Protein AF-A0A2Z6MYA8-F1 (afdb_monomer_lite)

Structure (mmCIF, N/CA/C/O backbone):
data_AF-A0A2Z6MYA8-F1
#
_entry.id   AF-A0A2Z6MYA8-F1
#
loop_
_atom_site.group_PDB
_atom_site.id
_atom_site.type_symbol
_atom_site.label_atom_id
_atom_site.label_alt_id
_atom_site.label_comp_id
_atom_site.label_asym_id
_atom_site.label_entity_id
_atom_site.label_seq_id
_atom_site.pdbx_PDB_ins_code
_atom_site.Cartn_x
_atom_site.Cartn_y
_atom_site.Cartn_z
_atom_site.occupancy
_atom_site.B_iso_or_equiv
_atom_site.auth_seq_id
_atom_site.auth_comp_id
_atom_site.auth_asym_id
_atom_site.auth_atom_id
_atom_site.pdbx_PDB_model_num
ATOM 1 N N . LYS A 1 1 ? 79.239 9.603 57.258 1.00 37.94 1 LYS A N 1
ATOM 2 C CA . LYS A 1 1 ? 80.384 8.811 57.753 1.00 37.94 1 LYS A CA 1
ATOM 3 C C . LYS A 1 1 ? 80.065 7.355 57.492 1.00 37.94 1 LYS A C 1
ATOM 5 O O . LYS A 1 1 ? 79.014 6.952 57.959 1.00 37.94 1 LYS A O 1
ATOM 10 N N . GLU A 1 2 ? 80.959 6.688 56.754 1.00 34.59 2 GLU A N 1
ATOM 11 C CA . GLU A 1 2 ? 81.230 5.236 56.751 1.00 34.59 2 GLU A CA 1
ATOM 12 C C . GLU A 1 2 ? 80.089 4.286 56.336 1.00 34.59 2 GLU A C 1
ATOM 14 O O . GLU A 1 2 ? 78.946 4.479 56.708 1.00 34.59 2 GLU A O 1
ATOM 19 N N . SER A 1 3 ? 80.282 3.195 55.599 1.00 39.22 3 SER A N 1
ATOM 20 C CA . SER A 1 3 ? 81.411 2.617 54.859 1.00 39.22 3 SER A CA 1
ATOM 21 C C . SER A 1 3 ? 80.861 1.411 54.092 1.00 39.22 3 SER A C 1
ATOM 23 O O . SER A 1 3 ? 79.948 0.736 54.560 1.00 39.22 3 SER A O 1
ATOM 25 N N . SER A 1 4 ? 81.446 1.135 52.932 1.00 44.59 4 SER A N 1
ATOM 26 C CA . SER A 1 4 ? 81.184 -0.019 52.070 1.00 44.59 4 SER A CA 1
ATOM 27 C C . SER A 1 4 ? 81.582 -1.369 52.680 1.00 44.59 4 SER A C 1
ATOM 29 O O . SER A 1 4 ? 82.569 -1.460 53.402 1.00 44.59 4 SER A O 1
ATOM 31 N N . SER A 1 5 ? 80.906 -2.433 52.248 1.00 43.41 5 SER A N 1
ATOM 32 C CA . SER A 1 5 ? 81.462 -3.756 51.882 1.00 43.41 5 SER A CA 1
ATOM 33 C C . SER A 1 5 ? 80.299 -4.556 51.269 1.00 43.41 5 SER A C 1
ATOM 35 O O . SER A 1 5 ? 79.178 -4.415 51.735 1.00 43.41 5 SER A O 1
ATOM 37 N N . GLY A 1 6 ? 80.383 -5.336 50.197 1.00 35.28 6 GLY A N 1
ATOM 38 C CA . GLY A 1 6 ? 81.469 -5.909 49.410 1.00 35.28 6 GLY A CA 1
ATOM 39 C C . GLY A 1 6 ? 80.977 -7.294 48.949 1.00 35.28 6 GLY A C 1
ATOM 40 O O . GLY A 1 6 ? 80.346 -7.976 49.751 1.00 35.28 6 GLY A O 1
ATOM 41 N N . SER A 1 7 ? 81.300 -7.689 47.706 1.00 38.19 7 SER A N 1
ATOM 42 C CA . SER A 1 7 ? 81.258 -9.084 47.196 1.00 38.19 7 SER A CA 1
ATOM 43 C C . SER A 1 7 ? 79.850 -9.610 46.810 1.00 38.19 7 SER A C 1
ATOM 45 O O . SER A 1 7 ? 78.879 -9.316 47.486 1.00 38.19 7 SER A O 1
ATOM 47 N N . ASP A 1 8 ? 79.577 -10.317 45.707 1.00 41.78 8 ASP A N 1
ATOM 48 C CA . ASP A 1 8 ? 80.379 -11.190 44.848 1.00 41.78 8 ASP A CA 1
ATOM 49 C C . ASP A 1 8 ? 79.880 -11.199 43.388 1.00 41.78 8 ASP A C 1
ATOM 51 O O . ASP A 1 8 ? 78.716 -10.937 43.081 1.00 41.78 8 ASP A O 1
ATOM 55 N N . ARG A 1 9 ? 80.802 -11.535 42.481 1.00 41.25 9 ARG A N 1
ATOM 56 C CA . ARG A 1 9 ? 80.549 -11.889 41.077 1.00 41.25 9 ARG A CA 1
ATOM 57 C C . ARG A 1 9 ? 80.109 -13.353 40.971 1.00 41.25 9 ARG A C 1
ATOM 59 O O . ARG A 1 9 ? 80.435 -14.135 41.856 1.00 41.25 9 ARG A O 1
ATOM 66 N N . ASN A 1 10 ? 79.500 -13.687 39.825 1.00 33.88 10 ASN A N 1
ATOM 67 C CA . ASN A 1 10 ? 79.438 -14.984 39.110 1.00 33.88 10 ASN A CA 1
ATOM 68 C C . ASN A 1 10 ? 77.983 -15.305 38.722 1.00 33.88 10 ASN A C 1
ATOM 70 O O . ASN A 1 10 ? 77.083 -15.064 39.509 1.00 33.88 10 ASN A O 1
ATOM 74 N N . ASN A 1 11 ? 77.626 -15.925 37.602 1.00 31.55 11 ASN A N 1
ATOM 75 C CA . ASN A 1 11 ? 78.192 -16.163 36.274 1.00 31.55 11 ASN A CA 1
ATOM 76 C C . ASN A 1 11 ? 77.045 -16.880 35.503 1.00 31.55 11 ASN A C 1
ATOM 78 O O . ASN A 1 11 ? 76.275 -17.616 36.113 1.00 31.55 11 ASN A O 1
ATOM 82 N N . THR A 1 12 ? 76.975 -16.711 34.180 1.00 35.59 12 THR A N 1
ATOM 83 C CA . THR A 1 12 ? 76.531 -17.757 33.221 1.00 35.59 12 THR A CA 1
ATOM 84 C C . THR A 1 12 ? 75.035 -18.159 33.129 1.00 35.59 12 THR A C 1
ATOM 86 O O . THR A 1 12 ? 74.557 -19.083 33.772 1.00 35.59 12 THR A O 1
ATOM 89 N N . SER A 1 13 ? 74.347 -17.496 32.188 1.00 40.06 13 SER A N 1
ATOM 90 C CA . SER A 1 13 ? 73.489 -18.029 31.099 1.00 40.06 13 SER A CA 1
ATOM 91 C C . SER A 1 13 ? 72.543 -19.232 31.293 1.00 40.06 13 SER A C 1
ATOM 93 O O . SER A 1 13 ? 72.972 -20.361 31.505 1.00 40.06 13 SER A O 1
ATOM 95 N N . SER A 1 14 ? 71.274 -19.016 30.928 1.00 42.06 14 SER A N 1
ATOM 96 C CA . SER A 1 14 ? 70.448 -19.919 30.092 1.00 42.06 14 SER A CA 1
ATOM 97 C C . SER A 1 14 ? 69.216 -19.130 29.607 1.00 42.06 14 SER A C 1
ATOM 99 O O . SER A 1 14 ? 68.402 -18.671 30.394 1.00 42.06 14 SER A O 1
ATOM 101 N N . SER A 1 15 ? 69.215 -18.628 28.369 1.00 39.59 15 SER A N 1
ATOM 102 C CA . SER A 1 15 ? 68.543 -19.229 27.204 1.00 39.59 15 SER A CA 1
ATOM 103 C C . SER A 1 15 ? 67.104 -19.684 27.464 1.00 39.59 15 SER A C 1
ATOM 105 O O . SER A 1 15 ? 66.899 -20.763 28.012 1.00 39.59 15 SER A O 1
ATOM 107 N N . SER A 1 16 ? 66.133 -18.900 26.986 1.00 40.38 16 SER A N 1
ATOM 108 C CA . SER A 1 16 ? 64.903 -19.361 26.312 1.00 40.38 16 SER A CA 1
ATOM 109 C C . SER A 1 16 ? 64.104 -18.140 25.849 1.00 40.38 16 SER A C 1
ATOM 111 O O . SER A 1 16 ? 63.184 -17.678 26.519 1.00 40.38 16 SER A O 1
ATOM 113 N N . SER A 1 17 ? 64.488 -17.588 24.696 1.00 41.62 17 SER A N 1
ATOM 114 C CA . SER A 1 17 ? 63.629 -16.677 23.939 1.00 41.62 17 SER A CA 1
ATOM 115 C C . SER A 1 17 ? 62.461 -17.487 23.379 1.00 41.62 17 SER A C 1
ATOM 117 O O . SER A 1 17 ? 62.592 -18.122 22.336 1.00 41.62 17 SER A O 1
ATOM 119 N N . SER A 1 18 ? 61.338 -17.500 24.096 1.00 41.38 18 SER A N 1
ATOM 120 C CA . SER A 1 18 ? 60.071 -18.026 23.589 1.00 41.38 18 SER A CA 1
ATOM 121 C C . SER A 1 18 ? 59.402 -16.944 22.743 1.00 41.38 18 SER A C 1
ATOM 123 O O . SER A 1 18 ? 58.751 -16.038 23.257 1.00 41.38 18 SER A O 1
ATOM 125 N N . SER A 1 19 ? 59.696 -17.018 21.449 1.00 43.38 19 SER A N 1
ATOM 126 C CA . SER A 1 19 ? 58.778 -16.841 20.319 1.00 43.38 19 SER A CA 1
ATOM 127 C C . SER A 1 19 ? 57.477 -16.074 20.588 1.00 43.38 19 SER A C 1
ATOM 129 O O . SER A 1 19 ? 56.539 -16.583 21.194 1.00 43.38 19 SER A O 1
ATOM 131 N N . GLU A 1 20 ? 57.432 -14.862 20.032 1.00 50.53 20 GLU A N 1
ATOM 132 C CA . GLU A 1 20 ? 56.346 -14.381 19.169 1.00 50.53 20 GLU A CA 1
ATOM 133 C C . GLU A 1 20 ? 54.925 -14.866 19.497 1.00 50.53 20 GLU A C 1
ATOM 135 O O . GLU A 1 20 ? 54.336 -15.675 18.788 1.00 50.53 20 GLU A O 1
ATOM 140 N N . ALA A 1 21 ? 54.317 -14.246 20.503 1.00 41.84 21 ALA A N 1
ATOM 141 C CA . ALA A 1 21 ? 52.872 -14.049 20.541 1.00 41.84 21 ALA A CA 1
ATOM 142 C C . ALA A 1 21 ? 52.588 -12.557 20.321 1.00 41.84 21 ALA A C 1
ATOM 144 O O . ALA A 1 21 ? 52.177 -11.831 21.223 1.00 41.84 21 ALA A O 1
ATOM 145 N N . ARG A 1 22 ? 52.902 -12.066 19.116 1.00 43.59 22 ARG A N 1
ATOM 146 C CA . ARG A 1 22 ? 52.424 -10.760 18.656 1.00 43.59 22 ARG A CA 1
ATOM 147 C C . ARG A 1 22 ? 51.094 -10.984 17.966 1.00 43.59 22 ARG A C 1
ATOM 149 O O . ARG A 1 22 ? 51.034 -11.534 16.872 1.00 43.59 22 ARG A O 1
ATOM 156 N N . GLU A 1 23 ? 50.051 -10.597 18.682 1.00 48.84 23 GLU A N 1
ATOM 157 C CA . GLU A 1 23 ? 48.663 -10.619 18.261 1.00 48.84 23 GLU A CA 1
ATOM 158 C C . GLU A 1 23 ? 48.509 -10.025 16.861 1.00 48.84 23 GLU A C 1
ATOM 160 O O . GLU A 1 23 ? 48.661 -8.825 16.624 1.00 48.84 23 GLU A O 1
ATOM 165 N N . VAL A 1 24 ? 48.217 -10.915 15.919 1.00 45.22 24 VAL A N 1
ATOM 166 C CA . VAL A 1 24 ? 47.675 -10.562 14.618 1.00 45.22 24 VAL A CA 1
ATOM 167 C C . VAL A 1 24 ? 46.293 -9.987 14.895 1.00 45.22 24 VAL A C 1
ATOM 169 O O . VAL A 1 24 ? 45.328 -10.730 15.072 1.00 45.22 24 VAL A O 1
ATOM 172 N N . TRP A 1 25 ? 46.196 -8.659 14.926 1.00 45.34 25 TRP A N 1
ATOM 173 C CA . TRP A 1 25 ? 44.940 -7.950 14.714 1.00 45.34 25 TRP A CA 1
ATOM 174 C C . TRP A 1 25 ? 44.485 -8.259 13.290 1.00 45.34 25 TRP A C 1
ATOM 176 O O . TRP A 1 25 ? 44.698 -7.492 12.353 1.00 45.34 25 TRP A O 1
ATOM 186 N N . ARG A 1 26 ? 43.893 -9.443 13.112 1.00 45.88 26 ARG A N 1
ATOM 187 C CA . ARG A 1 26 ? 43.095 -9.769 11.942 1.00 45.88 26 ARG A CA 1
ATOM 188 C C . ARG A 1 26 ? 41.827 -8.946 12.122 1.00 45.88 26 ARG A C 1
ATOM 190 O O . ARG A 1 26 ? 40.870 -9.390 12.746 1.00 45.88 26 ARG A O 1
ATOM 197 N N . GLY A 1 27 ? 41.897 -7.690 11.684 1.00 47.22 27 GLY A N 1
ATOM 198 C CA . GLY A 1 27 ? 40.730 -6.856 11.471 1.00 47.22 27 GLY A CA 1
ATOM 199 C C . GLY A 1 27 ? 39.840 -7.614 10.508 1.00 47.22 27 GLY A C 1
ATOM 200 O O . GLY A 1 27 ? 40.062 -7.604 9.301 1.00 47.22 27 GLY A O 1
ATOM 201 N N . GLU A 1 28 ? 38.897 -8.362 11.063 1.00 49.53 28 GLU A N 1
ATOM 202 C CA . GLU A 1 28 ? 37.794 -8.902 10.310 1.00 49.53 28 GLU A CA 1
ATOM 203 C C . GLU A 1 28 ? 36.963 -7.687 9.923 1.00 49.53 28 GLU A C 1
ATOM 205 O O . GLU A 1 28 ? 36.088 -7.239 10.666 1.00 49.53 28 GLU A O 1
ATOM 210 N N . GLU A 1 29 ? 37.304 -7.099 8.775 1.00 57.38 29 GLU A N 1
ATOM 211 C CA . GLU A 1 29 ? 36.381 -6.316 7.973 1.00 57.38 29 GLU A CA 1
ATOM 212 C C . GLU A 1 29 ? 35.211 -7.243 7.653 1.00 57.38 29 GLU A C 1
ATOM 214 O O . GLU A 1 29 ? 35.090 -7.824 6.573 1.00 57.38 29 GLU A O 1
ATOM 219 N N . ARG A 1 30 ? 34.324 -7.407 8.639 1.00 53.03 30 ARG A N 1
ATOM 220 C CA . ARG A 1 30 ? 32.943 -7.764 8.398 1.00 53.03 30 ARG A CA 1
ATOM 221 C C . ARG A 1 30 ? 32.475 -6.643 7.494 1.00 53.03 30 ARG A C 1
ATOM 223 O O . ARG A 1 30 ? 32.159 -5.557 7.969 1.00 53.03 30 ARG A O 1
ATOM 230 N N . SER A 1 31 ? 32.511 -6.890 6.189 1.00 53.75 31 SER A N 1
ATOM 231 C CA . SER A 1 31 ? 31.715 -6.155 5.224 1.00 53.75 31 SER A CA 1
ATOM 232 C C . SER A 1 31 ? 30.274 -6.308 5.681 1.00 53.75 31 SER A C 1
ATOM 234 O O . SER A 1 31 ? 29.546 -7.203 5.260 1.00 53.75 31 SER A O 1
ATOM 236 N N . SER A 1 32 ? 29.862 -5.460 6.617 1.00 54.03 32 SER A N 1
ATOM 237 C CA . SER A 1 32 ? 28.473 -5.160 6.866 1.00 54.03 32 SER A CA 1
ATOM 238 C C . SER A 1 32 ? 28.015 -4.403 5.634 1.00 54.03 32 SER A C 1
ATOM 240 O O . SER A 1 32 ? 27.980 -3.176 5.608 1.00 54.03 32 SER A O 1
ATOM 242 N N . MET A 1 33 ? 27.676 -5.152 4.586 1.00 46.38 33 MET A N 1
ATOM 243 C CA . MET A 1 33 ? 26.610 -4.728 3.700 1.00 46.38 33 MET A CA 1
ATOM 244 C C . MET A 1 33 ? 25.391 -4.565 4.604 1.00 46.38 33 MET A C 1
ATOM 246 O O . MET A 1 33 ? 24.747 -5.539 4.993 1.00 46.38 33 MET A O 1
ATOM 250 N N . ILE A 1 34 ? 25.140 -3.331 5.033 1.00 60.47 34 ILE A N 1
ATOM 251 C CA . ILE A 1 34 ? 23.909 -2.973 5.725 1.00 60.47 34 ILE A CA 1
ATOM 252 C C . ILE A 1 34 ? 22.827 -3.096 4.655 1.00 60.47 34 ILE A C 1
ATOM 254 O O . ILE A 1 34 ? 22.635 -2.187 3.851 1.00 60.47 34 ILE A O 1
ATOM 258 N N . LEU A 1 35 ? 22.200 -4.270 4.568 1.00 62.28 35 LEU A N 1
ATOM 259 C CA . LEU A 1 35 ? 21.089 -4.504 3.654 1.00 62.28 35 LEU A CA 1
ATOM 260 C C . LEU A 1 35 ? 20.024 -3.434 3.915 1.00 62.28 35 LEU A C 1
ATOM 262 O O . LEU A 1 35 ? 19.596 -3.239 5.056 1.00 62.28 35 LEU A O 1
ATOM 266 N N . LEU A 1 36 ? 19.608 -2.735 2.858 1.00 59.47 36 LEU A N 1
ATOM 267 C CA . LEU A 1 36 ? 18.465 -1.836 2.939 1.00 59.47 36 LEU A CA 1
ATOM 268 C C . LEU A 1 36 ? 17.236 -2.657 3.328 1.00 59.47 36 LEU A C 1
ATOM 270 O O . LEU A 1 36 ? 17.020 -3.765 2.833 1.00 59.47 36 LEU A O 1
ATOM 274 N N . GLN A 1 37 ? 16.445 -2.126 4.256 1.00 62.88 37 GLN A N 1
ATOM 275 C CA . GLN A 1 37 ? 15.249 -2.814 4.709 1.00 62.88 37 GLN A CA 1
ATOM 276 C C . GLN A 1 37 ? 14.260 -2.929 3.544 1.00 62.88 37 GLN A C 1
ATOM 278 O O . GLN A 1 37 ? 13.816 -1.917 3.014 1.00 62.88 37 GLN A O 1
ATOM 283 N N . SER A 1 38 ? 13.904 -4.160 3.173 1.00 73.19 38 SER A N 1
ATOM 284 C CA . SER A 1 38 ? 13.050 -4.435 2.010 1.00 73.19 38 SER A CA 1
ATOM 285 C C . SER A 1 38 ? 11.605 -3.955 2.163 1.00 73.19 38 SER A C 1
ATOM 287 O O . SER A 1 38 ? 10.923 -3.739 1.169 1.00 73.19 38 SER A O 1
ATOM 289 N N . HIS A 1 39 ? 11.124 -3.800 3.398 1.00 77.75 39 HIS A N 1
ATOM 290 C CA . HIS A 1 39 ? 9.747 -3.407 3.686 1.00 77.75 39 HIS A CA 1
ATOM 291 C C . HIS A 1 39 ? 9.675 -1.946 4.115 1.00 77.75 39 HIS A C 1
ATOM 293 O O . HIS A 1 39 ? 10.432 -1.520 4.996 1.00 77.75 39 HIS A O 1
ATOM 299 N N . SER A 1 40 ? 8.689 -1.222 3.581 1.00 86.06 40 SER A N 1
ATOM 300 C CA . SER A 1 40 ? 8.448 0.169 3.949 1.00 86.06 40 SER A CA 1
ATOM 301 C C . SER A 1 40 ? 8.114 0.316 5.432 1.00 86.06 40 SER A C 1
ATOM 303 O O . SER A 1 40 ? 7.030 -0.064 5.890 1.00 86.06 40 SER A O 1
ATOM 305 N N . ARG A 1 41 ? 9.040 0.907 6.203 1.00 88.62 41 ARG A N 1
ATOM 306 C CA . ARG A 1 41 ? 8.816 1.219 7.628 1.00 88.62 41 ARG A CA 1
ATOM 307 C C . ARG A 1 41 ? 7.621 2.141 7.806 1.00 88.62 41 ARG A C 1
ATOM 309 O O . ARG A 1 41 ? 6.857 1.974 8.752 1.00 88.62 41 ARG A O 1
ATOM 316 N N . PHE A 1 42 ? 7.471 3.096 6.892 1.00 90.31 42 PHE A N 1
ATOM 317 C CA . PHE A 1 42 ? 6.386 4.060 6.921 1.00 90.31 42 PHE A CA 1
ATOM 318 C C . PHE A 1 42 ? 5.026 3.372 6.764 1.00 90.31 42 PHE A C 1
ATOM 320 O O . PHE A 1 42 ? 4.156 3.555 7.619 1.00 90.31 42 PHE A O 1
ATOM 327 N N . LEU A 1 43 ? 4.850 2.532 5.734 1.00 91.69 43 LEU A N 1
ATOM 328 C CA . LEU A 1 43 ? 3.592 1.801 5.535 1.00 91.69 43 LEU A CA 1
ATOM 329 C C . LEU A 1 43 ? 3.290 0.870 6.704 1.00 91.69 43 LEU A C 1
ATOM 331 O O . LEU A 1 43 ? 2.167 0.861 7.205 1.00 91.69 43 LEU A O 1
ATOM 335 N N . HIS A 1 44 ? 4.296 0.124 7.163 1.00 90.31 44 HIS A N 1
ATOM 336 C CA . HIS A 1 44 ? 4.133 -0.812 8.266 1.00 90.31 44 HIS A CA 1
ATOM 337 C C . HIS A 1 44 ? 3.680 -0.101 9.545 1.00 90.31 44 HIS A C 1
ATOM 339 O O . HIS A 1 44 ? 2.662 -0.471 10.128 1.00 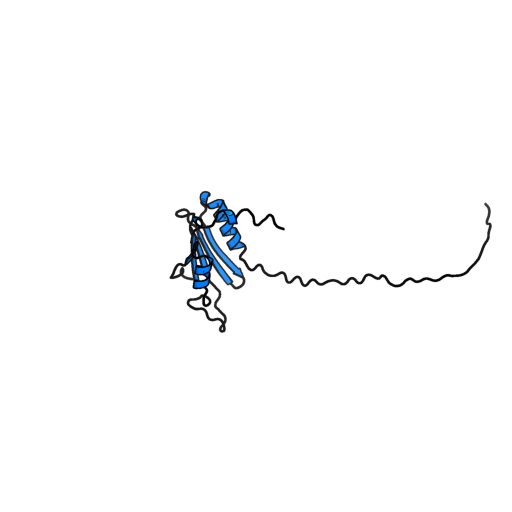90.31 44 HIS A O 1
ATOM 345 N N . GLN A 1 45 ? 4.377 0.966 9.945 1.00 90.44 45 GLN A N 1
ATOM 346 C CA . GLN A 1 45 ? 4.033 1.716 11.149 1.00 90.44 45 GLN A CA 1
ATOM 347 C C . GLN A 1 45 ? 2.675 2.411 11.018 1.00 90.44 45 GLN A C 1
ATOM 349 O O . GLN A 1 45 ? 1.905 2.423 11.975 1.00 90.44 45 GLN A O 1
ATOM 354 N N . THR A 1 46 ? 2.354 2.961 9.844 1.00 91.81 46 THR A N 1
ATOM 355 C CA . THR A 1 46 ? 1.060 3.617 9.597 1.00 91.81 46 THR A CA 1
ATOM 356 C C . THR A 1 46 ? -0.090 2.620 9.711 1.00 91.81 46 THR A C 1
ATOM 358 O O . THR A 1 46 ? -1.090 2.904 10.373 1.00 91.81 46 THR A O 1
ATOM 361 N N . LEU A 1 47 ? 0.060 1.430 9.126 1.00 90.44 47 LEU A N 1
ATOM 362 C CA . LEU A 1 47 ? -0.956 0.384 9.171 1.00 90.44 47 LEU A CA 1
ATOM 363 C C . LEU A 1 47 ? -1.107 -0.201 10.583 1.00 90.44 47 LEU A C 1
ATOM 365 O O . LEU A 1 47 ? -2.233 -0.331 11.057 1.00 90.44 47 LEU A O 1
ATOM 369 N N . LEU A 1 48 ? -0.003 -0.466 11.293 1.00 89.62 48 LEU A N 1
ATOM 370 C CA . LEU A 1 48 ? -0.031 -0.918 12.691 1.00 89.62 48 LEU A CA 1
ATOM 371 C C . LEU A 1 48 ? -0.666 0.115 13.623 1.00 89.62 48 LEU A C 1
ATOM 373 O O . LEU A 1 48 ? -1.571 -0.221 14.388 1.00 89.62 48 LEU A O 1
ATOM 377 N N . ASN A 1 49 ? -0.233 1.376 13.529 1.00 90.06 49 ASN A N 1
ATOM 378 C CA . ASN A 1 49 ? -0.821 2.468 14.297 1.00 90.06 49 ASN A CA 1
ATOM 379 C C . ASN A 1 49 ? -2.314 2.558 14.021 1.00 90.06 49 ASN A C 1
ATOM 381 O O . ASN A 1 49 ? -3.096 2.748 14.954 1.00 90.06 49 ASN A O 1
ATOM 385 N N . ARG A 1 50 ? -2.726 2.393 12.759 1.00 89.69 50 ARG A N 1
ATOM 386 C CA . ARG A 1 50 ? -4.141 2.405 12.430 1.00 89.69 50 ARG A CA 1
ATOM 387 C C . ARG A 1 50 ? -4.875 1.232 13.067 1.00 89.69 50 ARG A C 1
ATOM 389 O O . ARG A 1 50 ? -5.888 1.483 13.704 1.00 89.69 50 ARG A O 1
ATOM 396 N N . LEU A 1 51 ? -4.371 0.004 12.943 1.00 89.25 51 LEU A N 1
ATOM 397 C CA . LEU A 1 51 ? -4.978 -1.198 13.530 1.00 89.25 51 LEU A CA 1
ATOM 398 C C . LEU A 1 51 ? -5.192 -1.074 15.042 1.00 89.25 51 LEU A C 1
ATOM 400 O O . LEU A 1 51 ? -6.259 -1.410 15.544 1.00 89.25 51 LEU A O 1
ATOM 404 N N . GLN A 1 52 ? -4.191 -0.568 15.761 1.00 87.94 52 GLN A N 1
ATOM 405 C CA . GLN A 1 52 ? -4.244 -0.416 17.218 1.00 87.94 52 GLN A CA 1
ATOM 406 C C . GLN A 1 52 ? -5.184 0.707 17.674 1.00 87.94 52 GLN A C 1
ATOM 408 O O . GLN A 1 52 ? -5.611 0.729 18.824 1.00 87.94 52 GLN A O 1
ATOM 413 N N . ASN A 1 53 ? -5.490 1.658 16.790 1.00 88.06 53 ASN A N 1
ATOM 414 C CA . ASN A 1 53 ? -6.220 2.878 17.125 1.00 88.06 53 ASN A CA 1
ATOM 415 C C . ASN A 1 53 ? -7.445 3.096 16.222 1.00 88.06 53 ASN A C 1
ATOM 417 O O . ASN A 1 53 ? -7.855 4.242 16.030 1.00 88.06 53 ASN A O 1
ATOM 421 N N . ILE A 1 54 ? -8.041 2.025 15.676 1.00 87.56 54 ILE A N 1
ATOM 422 C CA . ILE A 1 54 ? -9.207 2.112 14.775 1.00 87.56 54 ILE A CA 1
ATOM 423 C C . ILE A 1 54 ? -10.343 2.921 15.421 1.00 87.56 54 ILE A C 1
ATOM 425 O O . ILE A 1 54 ? -10.948 3.759 14.754 1.00 87.56 54 ILE A O 1
ATOM 429 N N . GLU A 1 55 ? -10.586 2.723 16.719 1.00 83.69 55 GLU A N 1
ATOM 430 C CA . GLU A 1 55 ? -11.657 3.388 17.477 1.00 83.69 55 GLU A CA 1
ATOM 431 C C . GLU A 1 55 ? -11.376 4.863 17.785 1.00 83.69 55 GLU A C 1
ATOM 433 O O . GLU A 1 55 ? -12.309 5.647 17.932 1.00 83.69 55 GLU A O 1
ATOM 438 N N . LYS A 1 56 ? -10.099 5.272 17.846 1.00 82.69 56 LYS A N 1
ATOM 439 C CA . LYS A 1 56 ? -9.724 6.665 18.155 1.00 82.69 56 LYS A CA 1
ATOM 440 C C . LYS A 1 56 ? -10.088 7.633 17.039 1.00 82.69 56 LYS A C 1
ATOM 442 O O . LYS A 1 56 ? -10.105 8.837 17.266 1.00 82.69 56 LYS A O 1
ATOM 447 N N . GLY A 1 57 ? -10.369 7.108 15.849 1.00 68.81 57 GLY A N 1
ATOM 448 C CA . GLY A 1 57 ? -11.027 7.885 14.825 1.00 68.81 57 GLY A CA 1
ATOM 449 C C . GLY A 1 57 ? -10.184 9.034 14.266 1.00 68.8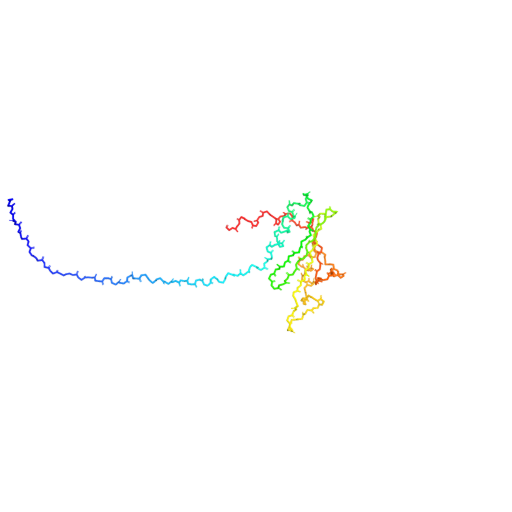1 57 GLY A C 1
ATOM 450 O O . GLY A 1 57 ? -10.581 10.194 14.319 1.00 68.81 57 GLY A O 1
ATOM 451 N N . VAL A 1 58 ? -9.025 8.705 13.699 1.00 84.12 58 VAL A N 1
ATOM 452 C CA . VAL A 1 58 ? -8.168 9.682 13.007 1.00 84.12 58 VAL A CA 1
ATOM 453 C C . VAL A 1 58 ? -8.338 9.542 11.494 1.00 84.12 58 VAL A C 1
ATOM 455 O O . VAL A 1 58 ? -8.252 8.424 10.978 1.00 84.12 58 VAL A O 1
ATOM 458 N N . GLU A 1 59 ? -8.580 10.648 10.786 1.00 90.44 59 GLU A N 1
ATOM 459 C CA . GLU A 1 59 ? -8.484 10.673 9.321 1.00 90.44 59 GLU A CA 1
ATOM 460 C C . GLU A 1 59 ? -7.024 10.753 8.891 1.00 90.44 59 GLU A C 1
ATOM 462 O O . GLU A 1 59 ? -6.225 11.461 9.502 1.00 90.44 59 GLU A O 1
ATOM 467 N N . LEU A 1 60 ? -6.682 10.017 7.838 1.00 92.00 60 LEU A N 1
ATOM 468 C CA . LEU A 1 60 ? -5.359 10.049 7.227 1.00 92.00 60 LEU A CA 1
ATOM 469 C C . LEU A 1 60 ? -5.525 10.446 5.765 1.00 92.00 60 LEU A C 1
ATOM 471 O O . LEU A 1 60 ? -6.370 9.883 5.072 1.00 92.00 60 LEU A O 1
ATOM 475 N N . ASP A 1 61 ? -4.706 11.389 5.316 1.00 94.81 61 ASP A N 1
ATOM 476 C CA . ASP A 1 61 ? -4.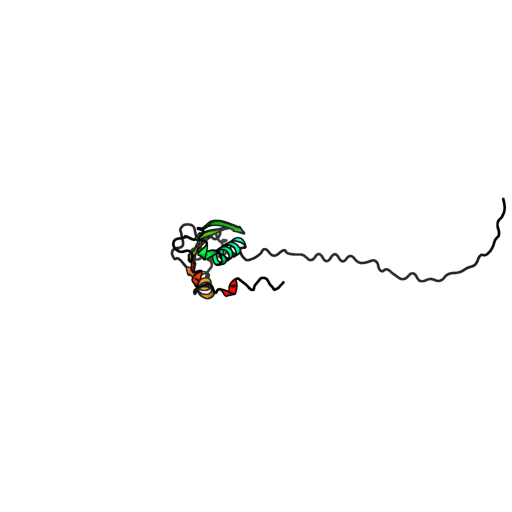484 11.700 3.905 1.00 94.81 61 ASP A CA 1
ATOM 477 C C . ASP A 1 61 ? -3.006 12.075 3.753 1.00 94.81 61 ASP A C 1
ATOM 479 O O . ASP A 1 61 ? -2.580 13.190 4.071 1.00 94.81 61 ASP A O 1
ATOM 483 N N . HIS A 1 62 ? -2.182 11.086 3.411 1.00 93.19 62 HIS A N 1
ATOM 484 C CA . HIS A 1 62 ? -0.728 11.221 3.422 1.00 93.19 62 HIS A CA 1
ATOM 485 C C . HIS A 1 62 ? -0.130 10.782 2.100 1.00 93.19 62 HIS A C 1
ATOM 487 O O . HIS A 1 62 ? -0.458 9.715 1.585 1.00 93.19 62 HIS A O 1
ATOM 493 N N . HIS A 1 63 ? 0.799 11.590 1.600 1.00 95.25 63 HIS A N 1
ATOM 494 C CA . HIS A 1 63 ? 1.663 11.227 0.490 1.00 95.25 63 HIS A CA 1
ATOM 495 C C . HIS A 1 63 ? 3.053 10.922 1.035 1.00 95.25 63 HIS A C 1
ATOM 497 O O . HIS A 1 63 ? 3.577 11.671 1.862 1.00 95.25 63 HIS A O 1
ATOM 503 N N . TRP A 1 64 ? 3.644 9.826 0.576 1.00 95.56 64 TRP A N 1
ATOM 504 C CA . TRP A 1 64 ? 4.991 9.423 0.956 1.00 95.56 64 TRP A CA 1
ATOM 505 C C . TRP A 1 64 ? 5.769 8.989 -0.273 1.00 95.56 64 TRP A C 1
ATOM 507 O O . TRP A 1 64 ? 5.212 8.338 -1.153 1.00 95.56 64 TRP A O 1
ATOM 517 N N . VAL A 1 65 ? 7.047 9.343 -0.325 1.00 94.50 65 VAL A N 1
ATOM 518 C CA . VAL A 1 65 ? 7.961 8.920 -1.387 1.00 94.50 65 VAL A CA 1
ATOM 519 C C . VAL A 1 65 ? 9.050 8.076 -0.746 1.00 94.50 65 VAL A C 1
ATOM 521 O O . VAL A 1 65 ? 9.638 8.470 0.262 1.00 94.50 65 VAL A O 1
ATOM 524 N N . GLU A 1 66 ? 9.277 6.896 -1.302 1.00 90.75 66 GLU A N 1
ATOM 525 C CA . GLU A 1 66 ? 10.297 5.951 -0.864 1.00 90.75 66 GLU A CA 1
ATOM 526 C C . GLU A 1 66 ? 11.434 5.863 -1.895 1.00 90.75 66 GLU A C 1
ATOM 528 O O . GLU A 1 66 ? 11.478 6.610 -2.875 1.00 90.75 66 GLU A O 1
ATOM 533 N N . PHE A 1 67 ? 12.400 4.985 -1.629 1.00 87.19 67 PHE A N 1
ATOM 534 C CA . PHE A 1 67 ? 13.499 4.684 -2.534 1.00 87.19 67 PHE A CA 1
ATOM 535 C C . PHE A 1 67 ? 12.986 4.307 -3.938 1.00 87.19 67 PHE A C 1
ATOM 537 O O . PHE A 1 67 ? 11.890 3.764 -4.077 1.00 87.19 67 PHE A O 1
ATOM 544 N N . ASP A 1 68 ? 13.776 4.625 -4.967 1.00 87.69 68 ASP A N 1
ATOM 545 C CA . ASP A 1 68 ? 13.422 4.476 -6.389 1.00 87.69 68 ASP A CA 1
ATOM 546 C C . ASP A 1 68 ? 12.144 5.214 -6.829 1.00 87.69 68 ASP A C 1
ATOM 548 O O . ASP A 1 68 ? 11.483 4.819 -7.782 1.00 87.69 68 ASP A O 1
ATOM 552 N N . ASP A 1 69 ? 11.799 6.318 -6.161 1.00 91.62 69 ASP A N 1
ATOM 553 C CA . ASP A 1 69 ? 10.639 7.159 -6.496 1.00 91.62 69 ASP A CA 1
ATOM 554 C C . ASP A 1 69 ? 9.289 6.422 -6.438 1.00 91.62 69 ASP A C 1
ATOM 556 O O . ASP A 1 69 ? 8.321 6.801 -7.100 1.00 91.62 69 ASP A O 1
ATOM 560 N N . VAL A 1 70 ? 9.191 5.375 -5.613 1.00 92.94 70 VAL A N 1
ATOM 561 C CA . VAL A 1 70 ? 7.904 4.746 -5.308 1.00 92.94 70 VAL A CA 1
ATOM 562 C C . VAL A 1 70 ? 7.080 5.711 -4.463 1.00 92.94 70 VAL A C 1
ATOM 564 O O . VAL A 1 70 ? 7.520 6.167 -3.405 1.00 92.94 70 VAL A O 1
ATOM 567 N N . ARG A 1 71 ? 5.863 6.026 -4.913 1.00 95.81 71 ARG A N 1
ATOM 568 C CA . ARG A 1 71 ? 4.988 6.999 -4.246 1.00 95.81 71 ARG A CA 1
ATOM 569 C C . ARG A 1 71 ? 3.764 6.305 -3.687 1.00 95.81 71 ARG A C 1
ATOM 571 O O . ARG A 1 71 ? 3.034 5.635 -4.413 1.00 95.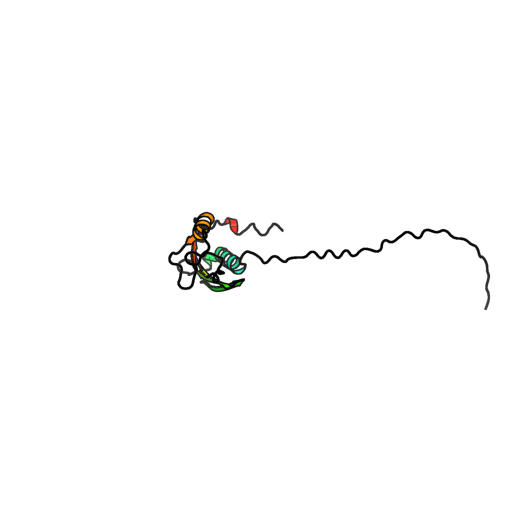81 71 ARG A O 1
ATOM 578 N N . TYR A 1 72 ? 3.504 6.528 -2.409 1.00 96.62 72 TYR A N 1
ATOM 579 C CA . TYR A 1 72 ? 2.306 6.067 -1.729 1.00 96.62 72 TYR A CA 1
ATOM 580 C C . TYR A 1 72 ? 1.364 7.231 -1.476 1.00 96.62 72 TYR A C 1
ATOM 582 O O . TYR A 1 72 ? 1.787 8.312 -1.066 1.00 96.62 72 TYR A O 1
ATOM 590 N N . HIS A 1 73 ? 0.074 6.977 -1.645 1.00 97.50 73 HIS A N 1
ATOM 591 C CA . HIS A 1 73 ? -0.998 7.822 -1.145 1.00 97.50 73 HIS A CA 1
ATOM 592 C C . HIS A 1 73 ? -1.904 6.986 -0.250 1.00 97.50 73 HIS A C 1
ATOM 594 O O . HIS A 1 73 ? -2.472 5.982 -0.681 1.00 97.50 73 HIS A O 1
ATOM 600 N N . ILE A 1 74 ? -1.993 7.381 1.014 1.00 96.44 74 ILE A N 1
ATOM 601 C CA . ILE A 1 74 ? -2.736 6.676 2.052 1.00 96.44 74 ILE A CA 1
ATOM 602 C C . ILE A 1 74 ? -3.938 7.513 2.431 1.00 96.44 74 ILE A C 1
ATOM 604 O O . ILE A 1 74 ? -3.772 8.665 2.832 1.00 96.44 74 ILE A O 1
ATOM 608 N N . GLN A 1 75 ? -5.120 6.905 2.380 1.00 95.75 75 GLN A N 1
ATOM 609 C CA . GLN A 1 75 ? -6.345 7.533 2.848 1.00 95.75 75 GLN A CA 1
ATOM 610 C C . GLN A 1 75 ? -7.122 6.642 3.809 1.00 95.75 75 GLN A C 1
ATOM 612 O O . GLN A 1 75 ? -7.349 5.455 3.566 1.00 95.75 75 GLN A O 1
ATOM 617 N N . VAL A 1 76 ? -7.583 7.251 4.895 1.00 93.50 76 VAL A N 1
ATOM 618 C CA . VAL A 1 76 ? -8.499 6.648 5.863 1.00 93.50 76 VAL A CA 1
ATOM 619 C C . VAL A 1 76 ? -9.509 7.710 6.273 1.00 93.50 76 VAL A C 1
ATOM 621 O O . VAL A 1 76 ? -9.115 8.801 6.673 1.00 93.50 76 VAL A O 1
ATOM 624 N N . SER A 1 77 ? -10.802 7.393 6.203 1.00 89.81 77 SER A N 1
ATOM 625 C CA . SER A 1 77 ? -11.873 8.317 6.592 1.00 89.81 77 SER A CA 1
ATOM 626 C C . SER A 1 77 ? -12.591 7.851 7.849 1.00 89.81 77 SER A C 1
ATOM 628 O O . SER A 1 77 ? -12.752 6.653 8.096 1.00 89.81 77 SER A O 1
ATOM 630 N N . MET A 1 78 ? -13.124 8.815 8.594 1.00 89.75 78 MET A N 1
ATOM 631 C CA . MET A 1 78 ? -13.986 8.563 9.745 1.00 89.75 78 MET A CA 1
ATOM 632 C C . MET A 1 78 ? -15.316 7.913 9.401 1.00 89.75 78 MET A C 1
ATOM 634 O O . MET A 1 78 ? -15.890 7.214 10.232 1.00 89.75 78 MET A O 1
ATOM 638 N N . LYS A 1 79 ? -15.794 8.085 8.165 1.00 89.19 79 LYS A N 1
ATOM 639 C CA . LYS A 1 79 ? -17.030 7.439 7.705 1.00 89.19 79 LYS A CA 1
ATOM 640 C C . LYS A 1 79 ? -16.901 5.920 7.653 1.00 89.19 79 LYS A C 1
ATOM 642 O O . LYS A 1 79 ? -17.895 5.216 7.792 1.00 89.19 79 LYS A O 1
ATOM 647 N N . ASN A 1 80 ? -15.691 5.417 7.412 1.00 89.75 80 ASN A N 1
ATOM 648 C CA . ASN A 1 80 ? -15.425 3.989 7.396 1.00 89.75 80 ASN A CA 1
ATOM 649 C C . ASN A 1 80 ? -14.019 3.700 7.940 1.00 89.75 80 ASN A C 1
ATOM 651 O O . ASN A 1 80 ? -13.079 3.508 7.165 1.00 89.75 80 ASN A O 1
ATOM 655 N N . PRO A 1 81 ? -13.867 3.656 9.275 1.00 90.44 81 PRO A N 1
ATOM 656 C CA . PRO A 1 81 ? -12.560 3.601 9.910 1.00 90.44 81 PRO A CA 1
ATOM 657 C C . PRO A 1 81 ? -11.826 2.268 9.704 1.00 90.44 81 PRO A C 1
ATOM 659 O O . PRO A 1 81 ? -10.615 2.211 9.931 1.00 90.44 81 PRO A O 1
ATOM 662 N N . HIS A 1 82 ? -12.539 1.225 9.269 1.00 92.19 82 HIS A N 1
ATOM 663 C CA . HIS A 1 82 ? -11.998 -0.100 8.963 1.00 92.19 82 HIS A CA 1
ATOM 664 C C . HIS A 1 82 ? -11.476 -0.224 7.530 1.00 92.19 82 HIS A C 1
ATOM 666 O O . HIS A 1 82 ? -10.906 -1.256 7.185 1.00 92.19 82 HIS A O 1
ATOM 672 N N . ILE A 1 83 ? -11.679 0.790 6.688 1.00 94.00 83 ILE A N 1
ATOM 673 C CA . ILE A 1 83 ? -11.166 0.798 5.323 1.00 94.00 83 ILE A CA 1
ATOM 674 C C . ILE A 1 83 ? -9.918 1.666 5.254 1.00 94.00 83 ILE A C 1
ATOM 676 O O . ILE A 1 83 ? -9.951 2.856 5.560 1.00 94.00 83 ILE A O 1
ATOM 680 N N . PHE A 1 84 ? -8.835 1.052 4.795 1.00 95.25 84 PHE A N 1
ATOM 681 C CA . PHE A 1 84 ? -7.571 1.709 4.513 1.00 95.25 84 PHE A CA 1
ATOM 682 C C . PHE A 1 84 ? -7.331 1.682 3.008 1.00 95.25 84 PHE A C 1
ATOM 684 O O . PHE A 1 84 ? -7.235 0.611 2.409 1.00 95.25 84 PHE A O 1
ATOM 691 N N . LEU A 1 85 ? -7.280 2.856 2.388 1.00 96.94 85 LEU A N 1
ATOM 692 C CA . LEU A 1 85 ? -7.021 2.999 0.964 1.00 96.94 85 LEU A CA 1
ATOM 693 C C . LEU A 1 85 ? -5.532 3.280 0.757 1.00 96.94 85 LEU A C 1
ATOM 695 O O . LEU A 1 85 ? -5.003 4.245 1.304 1.00 96.94 85 LEU A O 1
ATOM 699 N N . LEU A 1 86 ? -4.869 2.439 -0.029 1.00 97.31 86 LEU A N 1
ATOM 700 C CA . LEU A 1 86 ? -3.463 2.578 -0.394 1.00 97.31 86 LEU A CA 1
ATOM 701 C C . LEU A 1 86 ? -3.360 2.663 -1.913 1.00 97.31 86 LEU A C 1
ATOM 703 O O . LEU A 1 86 ? -3.635 1.682 -2.598 1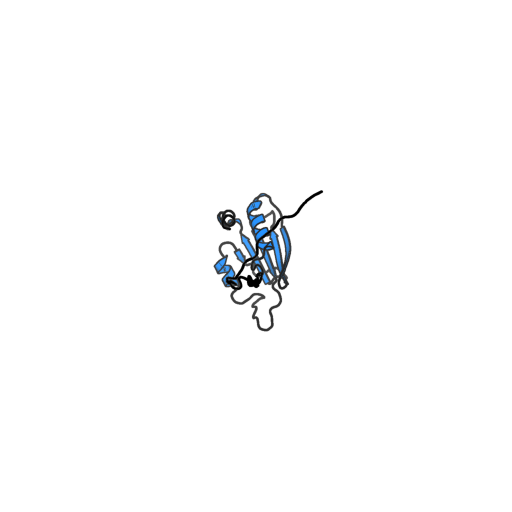.00 97.31 86 LEU A O 1
ATOM 707 N N . SER A 1 87 ? -2.951 3.814 -2.435 1.00 98.00 87 SER A N 1
ATOM 708 C CA . SER A 1 87 ? -2.592 3.963 -3.846 1.00 98.00 87 SER A CA 1
ATOM 709 C C . SER A 1 87 ? -1.078 4.017 -3.999 1.00 98.00 87 SER A C 1
ATOM 711 O O . SER A 1 87 ? -0.395 4.635 -3.184 1.00 98.00 87 SER A O 1
ATOM 713 N N . VAL A 1 88 ? -0.557 3.348 -5.024 1.00 96.62 88 VAL A N 1
ATOM 714 C CA . VAL A 1 88 ? 0.875 3.193 -5.284 1.00 96.62 88 VAL A CA 1
ATOM 715 C C . VAL A 1 88 ? 1.175 3.625 -6.712 1.00 96.62 88 VAL A C 1
ATOM 717 O O . VAL A 1 88 ? 0.554 3.138 -7.660 1.00 96.62 88 VAL A O 1
ATOM 720 N N . SER A 1 89 ? 2.128 4.539 -6.856 1.00 95.81 89 SER A N 1
ATOM 721 C CA . SER A 1 89 ? 2.773 4.855 -8.124 1.00 95.81 89 SER A CA 1
ATOM 722 C C . SER A 1 89 ? 4.164 4.242 -8.112 1.00 95.81 89 SER A C 1
ATOM 724 O O . SER A 1 89 ? 4.923 4.425 -7.160 1.00 95.81 89 SER A O 1
ATOM 726 N N . LEU A 1 90 ? 4.480 3.515 -9.170 1.00 93.62 90 LEU A N 1
ATOM 727 C CA . LEU A 1 90 ? 5.790 2.951 -9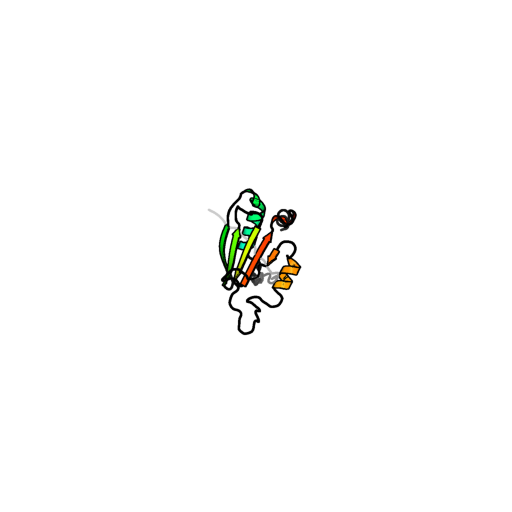.430 1.00 93.62 90 LEU A CA 1
ATOM 728 C C . LEU A 1 90 ? 6.562 3.886 -10.369 1.00 93.62 90 LEU A C 1
ATOM 730 O O . LEU A 1 90 ? 5.938 4.584 -11.178 1.00 93.62 90 LEU A O 1
ATOM 734 N N . PRO A 1 91 ? 7.901 3.906 -10.285 1.00 91.31 91 PRO A N 1
ATOM 735 C CA . PRO A 1 91 ? 8.715 4.592 -11.275 1.00 91.31 91 PRO A CA 1
ATOM 736 C C . PRO A 1 91 ? 8.498 3.990 -12.665 1.00 91.31 91 PRO A C 1
ATOM 738 O O . PRO A 1 91 ? 8.101 2.830 -12.819 1.00 91.31 91 PRO A O 1
ATOM 741 N N . THR A 1 92 ? 8.803 4.779 -13.692 1.00 85.12 92 THR A N 1
ATOM 742 C CA . THR A 1 92 ? 8.806 4.290 -15.070 1.00 85.12 92 THR A CA 1
ATOM 743 C C . THR A 1 92 ? 9.780 3.112 -15.189 1.00 85.12 92 THR A C 1
ATOM 745 O O . THR A 1 92 ? 10.946 3.260 -14.808 1.00 85.12 92 THR A O 1
ATOM 748 N N . PRO A 1 93 ? 9.341 1.952 -15.708 1.00 82.06 93 PRO A N 1
ATOM 749 C CA . PRO A 1 93 ? 10.218 0.802 -15.873 1.00 82.06 93 PRO A CA 1
ATOM 750 C C . PRO A 1 93 ? 11.366 1.115 -16.840 1.00 82.06 93 PRO A C 1
ATOM 752 O O . PRO A 1 93 ? 11.221 1.919 -17.764 1.00 82.06 93 PRO A O 1
ATOM 755 N N . SER A 1 94 ? 12.503 0.441 -16.658 1.00 82.12 94 SER A N 1
ATOM 756 C CA . SER A 1 94 ? 13.567 0.434 -17.665 1.00 82.12 94 SER A CA 1
ATOM 757 C C . SER A 1 94 ? 13.071 -0.205 -18.968 1.00 82.12 94 SER A C 1
ATOM 759 O O . SER A 1 94 ? 12.141 -1.012 -18.953 1.00 82.12 94 SER A O 1
ATOM 761 N N . SER A 1 95 ? 13.719 0.096 -20.097 1.00 79.25 95 SER A N 1
ATOM 762 C CA . SER A 1 95 ? 13.325 -0.425 -21.419 1.00 79.25 95 SER A CA 1
ATOM 763 C C . SER A 1 95 ? 13.293 -1.958 -21.519 1.00 79.25 95 SER A C 1
ATOM 765 O O . SER A 1 95 ? 12.657 -2.497 -22.417 1.00 79.25 95 SER A O 1
ATOM 767 N N . GLU A 1 96 ? 13.977 -2.660 -20.614 1.00 81.62 96 GLU A N 1
ATOM 768 C CA . GLU A 1 96 ? 14.044 -4.125 -20.564 1.00 81.62 96 GLU A CA 1
ATOM 769 C C . GLU A 1 96 ? 12.935 -4.746 -19.694 1.00 81.62 96 GLU A C 1
ATOM 771 O O . GLU A 1 96 ? 12.724 -5.958 -19.729 1.00 81.62 96 GLU A O 1
ATOM 776 N N . THR A 1 97 ? 12.209 -3.931 -18.920 1.00 78.62 97 THR A N 1
ATOM 777 C CA . THR A 1 97 ? 11.185 -4.399 -17.980 1.00 78.62 97 THR A CA 1
ATOM 778 C C . THR A 1 97 ? 9.788 -4.208 -18.562 1.00 78.62 97 THR A C 1
ATOM 780 O O . THR A 1 97 ? 9.368 -3.099 -18.884 1.00 78.62 97 THR A O 1
ATOM 783 N N . ILE A 1 98 ? 9.024 -5.297 -18.658 1.00 81.19 98 ILE A N 1
ATOM 784 C CA . ILE A 1 98 ? 7.668 -5.273 -19.217 1.00 81.19 98 ILE A CA 1
ATOM 785 C C . ILE A 1 98 ? 6.661 -4.994 -18.101 1.00 81.19 98 ILE A C 1
ATOM 787 O O . ILE A 1 98 ? 6.394 -5.858 -17.263 1.00 81.19 98 ILE A O 1
ATOM 791 N N . PHE A 1 99 ? 6.079 -3.794 -18.109 1.00 87.12 99 PHE A N 1
ATOM 792 C CA . PHE A 1 99 ? 4.904 -3.474 -17.298 1.00 87.12 99 PHE A CA 1
ATOM 793 C C . PHE A 1 99 ? 3.644 -3.566 -18.158 1.00 87.12 99 PHE A C 1
ATOM 795 O O . PHE A 1 99 ? 3.583 -3.018 -19.258 1.00 87.12 99 PHE A O 1
ATOM 802 N N . VAL A 1 100 ? 2.617 -4.230 -17.635 1.00 81.75 100 VAL A N 1
ATOM 803 C CA . VAL A 1 100 ? 1.280 -4.292 -18.228 1.00 81.75 100 VAL A CA 1
ATOM 804 C C . VAL A 1 100 ? 0.373 -3.416 -17.375 1.00 81.75 100 VAL A C 1
ATOM 806 O O . VAL A 1 100 ? 0.265 -3.621 -16.168 1.00 81.75 100 VAL A O 1
ATOM 809 N N . SER A 1 101 ? -0.226 -2.392 -17.984 1.00 83.12 101 SER A N 1
ATOM 810 C CA . SER A 1 101 ? -1.049 -1.398 -17.274 1.00 83.12 101 SER A CA 1
ATOM 811 C C . SER A 1 101 ? -0.328 -0.733 -16.088 1.00 83.12 101 SER A C 1
ATOM 813 O O . SER A 1 101 ? -0.939 -0.407 -15.076 1.00 83.12 101 SER A O 1
ATOM 815 N N . GLY A 1 102 ? 0.991 -0.536 -16.204 1.00 87.56 102 GLY A N 1
ATOM 816 C CA . GLY A 1 102 ? 1.808 0.103 -15.169 1.00 87.56 102 GLY A CA 1
ATOM 817 C C . GLY A 1 102 ? 2.245 -0.807 -14.018 1.00 87.56 102 GLY A C 1
ATOM 818 O O . GLY A 1 102 ? 2.842 -0.309 -13.068 1.00 87.56 102 GLY A O 1
ATOM 819 N N . LEU A 1 103 ? 1.988 -2.117 -14.093 1.00 92.62 103 LEU A N 1
ATOM 820 C CA . LEU A 1 103 ? 2.425 -3.091 -13.093 1.00 92.62 103 LEU A CA 1
ATOM 821 C C . LEU A 1 103 ? 3.259 -4.219 -13.716 1.00 92.62 103 LEU A C 1
ATOM 823 O O . LEU A 1 103 ? 3.035 -4.575 -14.875 1.00 92.62 103 LEU A O 1
ATOM 827 N N . PRO A 1 104 ? 4.192 -4.829 -12.961 1.00 90.88 104 PRO A N 1
ATOM 828 C CA . PRO A 1 104 ? 4.886 -6.037 -13.395 1.00 90.88 104 PRO A CA 1
ATOM 829 C C . PRO A 1 104 ? 3.912 -7.176 -13.725 1.00 90.88 104 PRO A C 1
ATOM 831 O O . PRO A 1 104 ? 2.857 -7.317 -13.098 1.00 90.88 104 PRO A O 1
ATOM 834 N N . PHE A 1 105 ? 4.285 -8.026 -14.682 1.00 90.31 105 PHE A N 1
ATOM 835 C CA . PHE A 1 105 ? 3.489 -9.198 -15.044 1.00 90.31 105 PHE A CA 1
ATOM 836 C C . PHE A 1 105 ? 3.209 -10.095 -13.824 1.00 90.31 105 PHE A C 1
ATOM 838 O O . PHE A 1 105 ? 4.111 -10.398 -13.044 1.00 90.31 105 PHE A O 1
ATOM 845 N N . GLY A 1 106 ? 1.955 -10.523 -13.658 1.00 91.12 106 GLY A N 1
ATOM 846 C CA . GLY A 1 106 ? 1.531 -11.383 -12.548 1.00 91.12 106 GLY A CA 1
ATOM 847 C C . GLY A 1 106 ? 1.314 -10.666 -11.208 1.00 91.12 106 GLY A C 1
ATOM 848 O O . GLY A 1 106 ? 0.946 -11.317 -10.229 1.00 91.12 106 GLY A O 1
ATOM 849 N N . ALA A 1 107 ? 1.535 -9.346 -11.121 1.00 92.75 107 ALA A N 1
ATOM 850 C CA . ALA A 1 107 ? 1.413 -8.609 -9.859 1.00 92.75 107 ALA A CA 1
ATOM 851 C C . ALA A 1 107 ? -0.011 -8.665 -9.278 1.00 92.75 107 ALA A C 1
ATOM 853 O O . ALA A 1 107 ? -0.190 -8.858 -8.076 1.00 92.75 107 ALA A O 1
ATOM 854 N N . ILE A 1 108 ? -1.032 -8.539 -10.127 1.00 94.75 108 ILE A N 1
ATOM 855 C CA . ILE A 1 108 ? -2.439 -8.577 -9.712 1.00 94.75 108 ILE A CA 1
ATOM 856 C C . ILE A 1 108 ? -2.802 -9.955 -9.151 1.00 94.75 108 ILE A C 1
ATOM 858 O O . ILE A 1 108 ? -3.448 -10.055 -8.105 1.00 94.75 108 ILE A O 1
ATOM 862 N N . GLU A 1 109 ? -2.369 -11.018 -9.823 1.00 95.50 109 GLU A N 1
ATOM 863 C CA . GLU A 1 109 ? -2.590 -12.405 -9.425 1.00 95.50 109 GLU A CA 1
ATOM 864 C C . GLU A 1 109 ? -1.876 -12.707 -8.107 1.00 95.50 109 GLU A C 1
ATOM 866 O O . GLU A 1 109 ? -2.483 -13.287 -7.207 1.00 95.50 109 GLU A O 1
ATOM 871 N N . ALA A 1 110 ? -0.631 -12.247 -7.955 1.00 95.00 110 ALA A N 1
ATOM 872 C CA . ALA A 1 110 ? 0.141 -12.400 -6.727 1.00 95.00 110 ALA A CA 1
ATOM 873 C C . ALA A 1 110 ? -0.530 -11.697 -5.536 1.00 95.00 110 ALA A C 1
ATOM 875 O O . ALA A 1 110 ? -0.662 -12.292 -4.465 1.00 95.00 110 ALA A O 1
ATOM 876 N N . ILE A 1 111 ? -1.025 -10.466 -5.720 1.00 95.00 111 ILE A N 1
ATOM 877 C CA . ILE A 1 111 ? -1.749 -9.730 -4.671 1.00 95.00 111 ILE A CA 1
ATOM 878 C C . ILE A 1 111 ? -3.042 -10.458 -4.296 1.00 95.00 111 ILE A C 1
ATOM 880 O O . ILE A 1 111 ? -3.326 -10.636 -3.111 1.00 95.00 111 ILE A O 1
ATOM 884 N N . LYS A 1 112 ? -3.826 -10.901 -5.286 1.00 95.19 112 LYS A N 1
ATOM 885 C CA . LYS A 1 112 ? -5.069 -11.649 -5.042 1.00 95.19 112 LYS A CA 1
ATOM 886 C C . LYS A 1 112 ? -4.800 -12.962 -4.305 1.00 95.19 112 LYS A C 1
ATOM 888 O O . LYS A 1 112 ? -5.533 -13.281 -3.373 1.00 95.19 112 LYS A O 1
ATOM 893 N N . ALA A 1 113 ? -3.751 -13.690 -4.684 1.00 96.50 113 ALA A N 1
ATOM 894 C CA . ALA A 1 113 ? -3.372 -14.948 -4.048 1.00 96.50 113 ALA A CA 1
ATOM 895 C C . ALA A 1 113 ? -2.901 -14.752 -2.598 1.00 96.50 113 ALA A C 1
ATOM 897 O O . ALA A 1 113 ? -3.297 -15.519 -1.723 1.00 96.50 113 ALA A O 1
ATOM 898 N N . ALA A 1 114 ? -2.095 -13.721 -2.329 1.00 93.31 114 ALA A N 1
ATOM 899 C CA . ALA A 1 114 ? -1.539 -13.473 -0.999 1.00 93.31 114 ALA A CA 1
ATOM 900 C C . ALA A 1 114 ? -2.533 -12.800 -0.037 1.00 93.31 114 ALA A C 1
ATOM 902 O O . ALA A 1 114 ? -2.581 -13.140 1.144 1.00 93.31 114 ALA A O 1
ATOM 903 N N . TYR A 1 115 ? -3.330 -11.845 -0.528 1.00 93.94 115 TYR A N 1
ATOM 904 C CA . TYR A 1 115 ? -4.104 -10.929 0.316 1.00 93.94 115 TYR A CA 1
ATOM 905 C C . TYR A 1 115 ? -5.585 -10.818 -0.059 1.00 93.94 115 TYR A C 1
ATOM 907 O O . TYR A 1 115 ? -6.293 -10.007 0.535 1.00 93.94 115 TYR A O 1
ATOM 915 N N . GLY A 1 116 ? -6.101 -11.616 -1.000 1.00 92.94 116 GLY A N 1
ATOM 916 C CA . GLY A 1 116 ? -7.471 -11.473 -1.518 1.00 92.94 116 GLY A CA 1
ATOM 917 C C . GLY A 1 116 ? -8.594 -11.589 -0.476 1.00 92.94 116 GLY A C 1
ATOM 918 O O . GLY A 1 116 ? -9.705 -11.118 -0.710 1.00 92.94 116 GLY A O 1
ATOM 919 N N . SER A 1 117 ? -8.327 -12.165 0.699 1.00 92.75 117 SER A N 1
ATOM 920 C CA . SER A 1 117 ? -9.283 -12.201 1.814 1.00 92.75 117 SER A CA 1
ATOM 921 C C . SER A 1 117 ? -9.488 -10.830 2.475 1.00 92.75 117 SER A C 1
ATOM 923 O O . SER A 1 117 ? -10.598 -10.528 2.929 1.00 92.75 117 SER A O 1
ATOM 925 N N . VAL A 1 118 ? -8.447 -9.992 2.500 1.00 94.19 118 VAL A N 1
ATOM 926 C CA . VAL A 1 118 ? -8.387 -8.698 3.203 1.00 94.19 118 VAL A CA 1
ATOM 927 C C . VAL A 1 118 ? -8.300 -7.498 2.254 1.00 94.19 118 VAL A C 1
ATOM 929 O O . VAL A 1 118 ? -8.716 -6.403 2.626 1.00 94.19 118 VAL A O 1
ATOM 932 N N . VAL A 1 119 ? -7.805 -7.690 1.031 1.00 96.25 119 VAL A N 1
ATOM 933 C CA . VAL A 1 119 ? -7.570 -6.640 0.034 1.00 96.25 119 VAL A CA 1
ATOM 934 C C . VAL A 1 119 ? -8.530 -6.781 -1.142 1.00 96.25 119 VAL A C 1
ATOM 936 O O . VAL A 1 119 ? -8.676 -7.850 -1.730 1.00 96.25 119 VAL A O 1
ATOM 939 N N . GLN A 1 120 ? -9.126 -5.659 -1.534 1.00 96.94 120 GLN A N 1
ATOM 940 C CA . GLN A 1 120 ? -9.797 -5.481 -2.815 1.00 96.94 120 GLN A CA 1
ATOM 941 C C . GLN A 1 120 ? -8.956 -4.544 -3.687 1.00 96.94 120 GLN A C 1
ATOM 943 O O . GLN A 1 120 ? -8.633 -3.435 -3.269 1.00 96.94 120 GLN A O 1
ATOM 948 N N . ILE A 1 121 ? -8.624 -4.968 -4.904 1.00 96.75 121 ILE A N 1
ATOM 949 C CA . ILE A 1 121 ? -7.975 -4.107 -5.903 1.00 96.75 121 ILE A CA 1
ATOM 950 C C . ILE A 1 121 ? -9.062 -3.255 -6.567 1.00 96.75 121 ILE A C 1
ATOM 952 O O . ILE A 1 121 ? -10.098 -3.797 -6.960 1.00 96.75 121 ILE A O 1
ATOM 956 N N . LEU A 1 122 ? -8.854 -1.941 -6.652 1.00 96.25 122 LEU A N 1
ATOM 957 C CA . LEU A 1 122 ? -9.726 -1.043 -7.406 1.00 96.25 122 LEU A CA 1
ATOM 958 C C . LEU A 1 122 ? -9.230 -0.946 -8.849 1.00 96.25 122 LEU A C 1
ATOM 960 O O . LEU A 1 122 ? -8.053 -0.679 -9.082 1.00 96.25 122 LEU A O 1
ATOM 964 N N . ASP A 1 123 ? -10.145 -1.184 -9.782 1.00 92.62 123 ASP A N 1
ATOM 965 C CA . ASP A 1 123 ? -9.913 -1.137 -11.222 1.00 92.62 123 ASP A CA 1
ATOM 966 C C . ASP A 1 123 ? -11.042 -0.305 -11.870 1.00 92.62 123 ASP A C 1
ATOM 968 O O . ASP A 1 123 ? -12.212 -0.683 -11.729 1.00 92.62 123 ASP A O 1
ATOM 972 N N . PRO A 1 124 ? -10.745 0.849 -12.499 1.00 93.31 124 PRO A N 1
ATOM 973 C CA . PRO A 1 124 ? -9.406 1.416 -12.684 1.00 93.31 124 PRO A CA 1
ATOM 974 C C . PRO A 1 124 ? -8.767 1.889 -11.360 1.00 93.31 124 PRO A C 1
ATOM 976 O O . PRO A 1 124 ? -9.486 2.200 -10.401 1.00 93.31 124 PRO A O 1
ATOM 979 N N . PRO A 1 125 ? -7.422 1.957 -11.283 1.00 95.50 125 PRO A N 1
ATOM 980 C CA . PRO A 1 125 ? -6.739 2.600 -10.166 1.00 95.50 125 PRO A CA 1
ATOM 981 C C . PRO A 1 125 ? -7.072 4.097 -10.117 1.00 95.50 125 PRO A C 1
ATOM 983 O O . PRO A 1 125 ? -7.566 4.681 -11.084 1.00 95.50 125 PRO A O 1
ATOM 986 N N . ARG A 1 126 ? -6.795 4.738 -8.977 1.00 95.25 126 ARG A N 1
ATOM 987 C CA . ARG A 1 126 ? -6.959 6.189 -8.832 1.00 95.25 126 ARG A CA 1
ATOM 988 C C . ARG A 1 126 ? -6.041 6.927 -9.812 1.00 95.25 126 ARG A C 1
ATOM 990 O O . ARG A 1 126 ? -4.899 6.519 -10.011 1.00 95.25 126 ARG A O 1
ATOM 997 N N . ASP A 1 127 ? -6.524 8.042 -10.357 1.00 93.56 127 ASP A N 1
ATOM 998 C CA . ASP A 1 127 ? -5.762 8.882 -11.285 1.00 93.56 127 ASP A CA 1
ATOM 999 C C . ASP A 1 127 ? -4.363 9.214 -10.750 1.00 93.56 127 ASP A C 1
ATOM 1001 O O . ASP A 1 127 ? -4.207 9.678 -9.617 1.00 93.56 127 ASP A O 1
ATOM 1005 N N . GLY A 1 128 ? -3.347 8.977 -11.583 1.00 91.88 128 GLY A N 1
ATOM 1006 C CA . GLY A 1 128 ? -1.941 9.202 -11.236 1.00 91.88 128 GLY A CA 1
ATOM 1007 C C . GLY A 1 128 ? -1.269 8.063 -10.461 1.00 91.88 128 GLY A C 1
ATOM 1008 O O . GLY A 1 128 ? -0.126 8.229 -10.047 1.00 91.88 128 GLY A O 1
ATOM 1009 N N . PHE A 1 129 ? -1.935 6.919 -10.277 1.00 95.94 129 PHE A N 1
ATOM 1010 C CA . PHE A 1 129 ? -1.375 5.738 -9.613 1.00 95.94 129 PHE A CA 1
ATOM 1011 C C . PHE A 1 129 ? -1.459 4.499 -10.508 1.00 95.94 129 PHE A C 1
ATOM 1013 O O . PHE A 1 129 ? -2.357 4.364 -11.336 1.00 95.94 129 PHE A O 1
ATOM 1020 N N . ASN A 1 130 ? -0.530 3.562 -10.318 1.00 95.94 130 ASN A N 1
ATOM 1021 C CA . ASN A 1 130 ? -0.510 2.288 -11.042 1.00 95.94 130 ASN A CA 1
ATOM 1022 C C . ASN A 1 130 ? -1.372 1.221 -10.356 1.00 95.94 130 ASN A C 1
ATOM 1024 O O . ASN A 1 130 ? -1.840 0.289 -11.003 1.00 95.94 130 ASN A O 1
ATOM 1028 N N . LEU A 1 131 ? -1.577 1.346 -9.041 1.00 96.88 131 LEU A N 1
ATOM 1029 C CA . LEU A 1 131 ? -2.349 0.410 -8.231 1.00 96.88 131 LEU A CA 1
ATOM 1030 C C . LEU A 1 131 ? -3.107 1.157 -7.138 1.00 96.88 131 LEU A C 1
ATOM 1032 O O . LEU A 1 131 ? -2.523 1.979 -6.439 1.00 96.88 131 LEU A O 1
ATOM 1036 N N . THR A 1 132 ? -4.371 0.802 -6.915 1.00 97.88 132 THR A N 1
ATOM 1037 C CA . THR A 1 132 ? -5.115 1.229 -5.726 1.00 97.88 132 THR A CA 1
ATOM 1038 C C . THR A 1 132 ? -5.714 0.020 -5.021 1.00 97.88 132 THR A C 1
ATOM 1040 O O . THR A 1 132 ? -6.449 -0.772 -5.608 1.00 97.88 132 THR A O 1
ATOM 1043 N N . LEU A 1 133 ? -5.403 -0.115 -3.736 1.00 97.62 133 LEU A N 1
ATOM 1044 C CA . LEU A 1 133 ? -5.849 -1.185 -2.858 1.00 97.62 133 LEU A CA 1
ATOM 1045 C C . LEU A 1 133 ? -6.793 -0.634 -1.799 1.00 97.62 133 LEU A C 1
ATOM 1047 O O . LEU A 1 133 ? -6.475 0.320 -1.090 1.00 97.62 133 LEU A O 1
ATOM 1051 N N . LYS A 1 134 ? -7.933 -1.294 -1.637 1.00 97.19 134 LYS A N 1
ATOM 1052 C CA . LYS A 1 134 ? -8.849 -1.106 -0.519 1.00 97.19 134 LYS A CA 1
ATOM 1053 C C . LYS A 1 134 ? -8.651 -2.255 0.466 1.00 97.19 134 LYS A C 1
ATOM 1055 O O . LYS A 1 134 ? -9.088 -3.379 0.222 1.00 97.19 134 LYS A O 1
ATOM 1060 N N . ILE A 1 135 ? -7.981 -1.969 1.574 1.00 95.75 135 ILE A N 1
ATOM 1061 C CA . ILE A 1 135 ? -7.657 -2.935 2.624 1.00 95.75 135 ILE A CA 1
ATOM 1062 C C . ILE A 1 135 ? -8.748 -2.876 3.694 1.00 95.75 135 ILE A C 1
ATOM 1064 O O . ILE A 1 135 ? -9.051 -1.807 4.227 1.00 95.75 135 ILE A O 1
ATOM 1068 N N . ASN A 1 136 ? -9.349 -4.022 4.010 1.00 94.38 136 ASN A N 1
ATOM 1069 C CA . ASN A 1 136 ? -10.334 -4.142 5.074 1.00 94.38 136 ASN A CA 1
ATOM 1070 C C . ASN A 1 136 ? -9.670 -4.616 6.371 1.00 94.38 136 ASN A C 1
ATOM 1072 O O . ASN A 1 136 ? -9.386 -5.801 6.552 1.00 94.38 136 ASN A O 1
ATOM 1076 N N . LEU A 1 137 ? -9.478 -3.676 7.291 1.00 91.75 137 LEU A N 1
ATOM 1077 C CA . LEU A 1 137 ? -8.808 -3.905 8.564 1.00 91.75 137 LEU A CA 1
ATOM 1078 C C . LEU A 1 137 ? -9.627 -4.788 9.515 1.00 91.75 137 LEU A C 1
ATOM 1080 O O . LEU A 1 137 ? -9.041 -5.429 10.379 1.00 91.75 137 LEU A O 1
ATOM 1084 N N . SER A 1 138 ? -10.955 -4.888 9.354 1.00 90.25 138 SER A N 1
ATOM 1085 C CA . SER A 1 138 ? -11.773 -5.780 10.197 1.00 90.25 138 SER A CA 1
ATOM 1086 C C . SER A 1 138 ? -11.554 -7.263 9.897 1.00 90.25 138 SER A C 1
ATOM 1088 O O . SER A 1 138 ? -11.890 -8.117 10.713 1.00 90.25 138 SER A O 1
ATOM 1090 N N . LYS A 1 139 ? -10.984 -7.573 8.728 1.00 90.69 139 LYS A N 1
ATOM 1091 C CA . LYS A 1 139 ? -10.634 -8.936 8.321 1.00 90.69 139 LYS A CA 1
ATOM 1092 C C . LYS A 1 139 ? -9.191 -9.307 8.665 1.00 90.69 139 LYS A C 1
ATOM 1094 O O . LYS A 1 139 ? -8.795 -10.447 8.431 1.00 90.69 139 LYS A O 1
ATOM 1099 N N . VAL A 1 140 ? -8.402 -8.368 9.192 1.00 86.31 140 VAL A N 1
ATOM 1100 C CA . VAL A 1 140 ? -7.034 -8.648 9.631 1.00 86.31 140 VAL A CA 1
ATOM 1101 C C . VAL A 1 140 ? -7.103 -9.358 10.989 1.00 86.31 140 VAL A C 1
ATOM 1103 O O . VAL A 1 140 ? -7.727 -8.839 11.915 1.00 86.31 140 VAL A O 1
ATOM 1106 N N . PRO A 1 141 ? -6.509 -10.554 11.136 1.00 78.38 141 PRO A N 1
ATOM 1107 C CA . PRO A 1 141 ? -6.598 -11.312 12.378 1.00 78.38 141 PRO A CA 1
ATOM 1108 C C . PRO A 1 141 ? -5.890 -10.586 13.532 1.00 78.38 141 PRO A C 1
ATOM 1110 O O . PRO A 1 141 ? -4.725 -10.206 13.426 1.00 78.38 141 PRO A O 1
ATOM 1113 N N . ALA A 1 142 ? -6.575 -10.467 14.674 1.00 65.69 142 ALA A N 1
ATOM 1114 C CA . ALA A 1 142 ? -6.111 -9.735 15.861 1.00 65.69 142 ALA A CA 1
ATOM 1115 C C . ALA A 1 142 ? -4.773 -10.235 16.457 1.00 65.69 142 ALA A C 1
ATOM 1117 O O . ALA A 1 142 ? -4.099 -9.507 17.180 1.00 65.69 142 ALA A O 1
ATOM 1118 N N . ASN A 1 143 ? -4.366 -11.467 16.138 1.00 57.09 143 ASN A N 1
ATOM 1119 C CA . ASN A 1 143 ? -3.129 -12.107 16.603 1.00 57.09 143 ASN A CA 1
ATOM 1120 C C . ASN A 1 143 ? -1.851 -11.422 16.075 1.00 57.09 143 ASN A C 1
ATOM 1122 O O . ASN A 1 143 ? -0.836 -11.409 16.772 1.00 57.09 143 ASN A O 1
ATOM 1126 N N . GLN A 1 144 ? -1.888 -10.812 14.888 1.00 56.81 144 GLN A N 1
ATOM 1127 C CA . GLN A 1 144 ? -0.667 -10.374 14.196 1.00 56.81 144 GLN A CA 1
ATOM 1128 C C . GLN A 1 144 ? 0.029 -9.155 14.834 1.00 56.81 144 GLN A C 1
ATOM 1130 O O . GLN A 1 144 ? 1.123 -8.791 14.415 1.00 56.81 144 GLN A O 1
ATOM 1135 N N . GLY A 1 145 ? -0.570 -8.534 15.859 1.00 51.38 145 GLY A N 1
ATOM 1136 C CA . GLY A 1 145 ? -0.060 -7.310 16.484 1.00 51.38 145 GLY A CA 1
ATOM 1137 C C . GLY A 1 145 ? 0.674 -7.459 17.822 1.00 51.38 145 GLY A C 1
ATOM 1138 O O . GLY A 1 145 ? 1.198 -6.453 18.293 1.00 51.38 145 GLY A O 1
ATOM 1139 N N . ILE A 1 146 ? 0.706 -8.639 18.466 1.00 50.16 146 ILE A N 1
ATOM 1140 C CA . ILE A 1 146 ? 1.123 -8.731 19.890 1.00 50.16 146 ILE A CA 1
ATOM 1141 C C . ILE A 1 146 ? 2.359 -9.615 20.159 1.00 50.16 146 ILE A C 1
ATOM 1143 O O . ILE A 1 146 ? 3.022 -9.408 21.171 1.00 50.16 146 ILE A O 1
ATOM 1147 N N . TYR A 1 147 ? 2.773 -10.520 19.263 1.00 46.06 147 TYR A N 1
ATOM 1148 C CA . TYR A 1 147 ? 3.846 -11.486 19.593 1.00 46.06 147 TYR A CA 1
ATOM 1149 C C . TYR A 1 147 ? 5.156 -11.371 18.797 1.00 46.06 147 TYR A C 1
ATOM 1151 O O . TYR A 1 147 ? 6.094 -12.107 19.084 1.00 46.06 147 TYR A O 1
ATOM 1159 N N . SER A 1 148 ? 5.291 -10.432 17.856 1.00 47.00 148 SER A N 1
ATOM 1160 C CA . SER A 1 148 ? 6.511 -10.326 17.027 1.00 47.00 148 SER A CA 1
ATOM 1161 C C . SER A 1 148 ? 7.622 -9.431 17.608 1.00 47.00 148 SER A C 1
ATOM 1163 O O . SER A 1 148 ? 8.492 -8.992 16.860 1.00 47.00 148 SER A O 1
ATOM 1165 N N . TRP A 1 149 ? 7.610 -9.139 18.914 1.00 50.38 149 TRP A N 1
ATOM 1166 C CA . TRP A 1 149 ? 8.644 -8.314 19.569 1.00 50.38 149 TRP A CA 1
ATOM 1167 C C . TRP A 1 149 ? 9.307 -8.973 20.791 1.00 50.38 149 TRP A C 1
ATOM 1169 O O . TRP A 1 149 ? 10.120 -8.336 21.447 1.00 50.38 149 TRP A O 1
ATOM 1179 N N . TYR A 1 150 ? 9.010 -10.246 21.087 1.00 42.50 150 TYR A N 1
ATOM 1180 C CA . TYR A 1 150 ? 9.635 -10.999 22.193 1.00 42.50 150 TYR A CA 1
ATOM 1181 C C . TYR A 1 150 ? 10.630 -12.076 21.741 1.00 42.50 150 TYR A C 1
ATOM 1183 O O . TYR A 1 150 ? 10.964 -12.976 22.507 1.00 42.50 150 TYR A O 1
ATOM 1191 N N . ILE A 1 151 ? 11.122 -11.994 20.508 1.00 44.22 151 ILE A N 1
ATOM 1192 C CA . ILE A 1 151 ? 12.250 -12.811 20.063 1.00 44.22 151 ILE A CA 1
ATOM 1193 C C . ILE A 1 151 ? 13.219 -11.879 19.349 1.00 44.22 151 ILE A C 1
ATOM 1195 O O . ILE A 1 151 ? 13.058 -11.659 18.157 1.00 44.22 151 ILE A O 1
ATOM 1199 N N . TYR A 1 152 ? 14.108 -11.251 20.119 1.00 38.00 152 TYR A N 1
ATOM 1200 C CA . TYR A 1 152 ? 15.540 -11.030 19.865 1.00 38.00 152 TYR A CA 1
ATOM 1201 C C . TYR A 1 152 ? 16.144 -10.319 21.078 1.00 38.00 152 TYR A C 1
ATOM 1203 O O . TYR A 1 152 ? 15.615 -9.252 21.460 1.00 38.00 152 TYR A O 1
#

InterPro domains:
  IPR007188 Actin-related protein 2/3 complex subunit 2 [PTHR12058] (33-142)
  IPR034666 Arp2/3 complex subunit 2/4 [G3DSA:3.30.1460.20] (33-150)
  IPR034666 Arp2/3 complex subunit 2/4 [SSF69645] (33-144)

pLDDT: mean 76.84, std 21.75, range [31.55, 98.0]

Radius of gyration: 33.23 Å; chains: 1; bounding box: 98×32×79 Å

Organism: Trifolium subterraneum (NCBI:txid3900)

Foldseek 3Di:
DDDDDDDDDDDDDDDDPDDDPPDDPPVPPPPPPVDDDPDDPVVVCVLLVLLVCLVVFDWDFDWDADPQRKIWTWTAHSVQSQKIKIFIAHPDDDPVADDDQRHHPCPVVVCCVPQVQFWDWDPPGPPPGSTMIIGGSVSPDPVPNDPPPPDD

Secondary structure (DSSP, 8-state):
----------------------------------PPPSS-HHHHHHHHHHHHTGGG---EEEEEE-GGG-EEEEEE-TTSTTEEEEEEEPPPPPTTS-EETTEETTHHHHHHHHHTTTEEEESSPPTT-SEEEEEEGGGS-GGGGTSTTS--

Sequence (152 aa):
KESSSGSDRNNTSSSSSSSEAREVWRGEERSSMILLQSHSRFLHQTLLNRLQNIEKGVELDHHWVEFDDVRYHIQVSMKNPHIFLLSVSLPTPSSETIFVSGLPFGAIEAIKAAYGSVVQILDPPRDGFNLTLKINLSKVPANQGIYSWYIY